Protein AF-A0A330C0M0-F1 (afdb_monomer)

Nearest PDB structures (foldseek):
  2r41-assembly1_C  TM=5.084E-01  e=6.999E+00  Enterococcus faecalis V583
  3jc8-assembly1_Pa  TM=2.289E-01  e=4.802E+00  Myxococcus xanthus DK 1622

Mean predicted aligned error: 9.55 Å

Structure (mmCIF, N/CA/C/O backbone):
data_AF-A0A330C0M0-F1
#
_entry.id   AF-A0A330C0M0-F1
#
loop_
_atom_site.group_PDB
_atom_site.id
_atom_site.type_symbol
_atom_site.label_atom_id
_atom_site.label_alt_id
_atom_site.label_comp_id
_atom_site.label_asym_id
_atom_site.label_entity_id
_atom_site.label_seq_id
_atom_site.pdbx_PDB_ins_code
_atom_site.Cartn_x
_atom_site.Cartn_y
_atom_site.Cartn_z
_atom_site.occupancy
_atom_site.B_iso_or_equiv
_atom_site.auth_seq_id
_atom_site.auth_comp_id
_atom_site.auth_asym_id
_atom_site.auth_atom_id
_atom_site.pdbx_PDB_model_num
ATOM 1 N N . MET A 1 1 ? 40.328 4.663 -69.260 1.00 44.00 1 MET A N 1
ATOM 2 C CA . MET A 1 1 ? 39.375 5.520 -68.514 1.00 44.00 1 MET A CA 1
ATOM 3 C C . MET A 1 1 ? 38.669 4.664 -67.475 1.00 44.00 1 MET A C 1
ATOM 5 O O . MET A 1 1 ? 37.913 3.780 -67.849 1.00 44.00 1 MET A O 1
ATOM 9 N N . VAL A 1 2 ? 38.979 4.857 -66.192 1.00 39.91 2 VAL A N 1
ATOM 10 C CA . VAL A 1 2 ? 38.428 4.060 -65.081 1.00 39.91 2 VAL A CA 1
ATOM 11 C C . VAL A 1 2 ? 37.106 4.684 -64.627 1.00 39.91 2 VAL A C 1
ATOM 13 O O . VAL A 1 2 ? 37.092 5.831 -64.189 1.00 39.91 2 VAL A O 1
ATOM 16 N N . LYS A 1 3 ? 35.995 3.944 -64.729 1.00 44.22 3 LYS A N 1
ATOM 17 C CA . LYS A 1 3 ? 34.709 4.335 -64.130 1.00 44.22 3 LYS A CA 1
ATOM 18 C C . LYS A 1 3 ? 34.734 3.971 -62.643 1.00 44.22 3 LYS A C 1
ATOM 20 O O . LYS A 1 3 ? 34.691 2.796 -62.296 1.00 44.22 3 LYS A O 1
ATOM 25 N N . ARG A 1 4 ? 34.826 4.974 -61.766 1.00 45.47 4 ARG A N 1
ATOM 26 C CA . ARG A 1 4 ? 34.642 4.800 -60.317 1.00 45.47 4 ARG A CA 1
ATOM 27 C C . ARG A 1 4 ? 33.144 4.760 -60.014 1.00 45.47 4 ARG A C 1
ATOM 29 O O . ARG A 1 4 ? 32.481 5.787 -60.096 1.00 45.47 4 ARG A O 1
ATOM 36 N N . SER A 1 5 ? 32.634 3.577 -59.686 1.00 47.16 5 SER A N 1
ATOM 37 C CA . SER A 1 5 ? 31.289 3.398 -59.137 1.00 47.16 5 SER A CA 1
ATOM 38 C C . SER A 1 5 ? 31.342 3.672 -57.634 1.00 47.16 5 SER A C 1
ATOM 40 O O . SER A 1 5 ? 32.129 3.044 -56.926 1.00 47.16 5 SER A O 1
ATOM 42 N N . TRP A 1 6 ? 30.574 4.651 -57.161 1.00 49.38 6 TRP A N 1
ATOM 43 C CA . TRP A 1 6 ? 30.462 4.973 -55.740 1.00 49.38 6 TRP A CA 1
ATOM 44 C C . TRP A 1 6 ? 29.360 4.097 -55.142 1.00 49.38 6 TRP 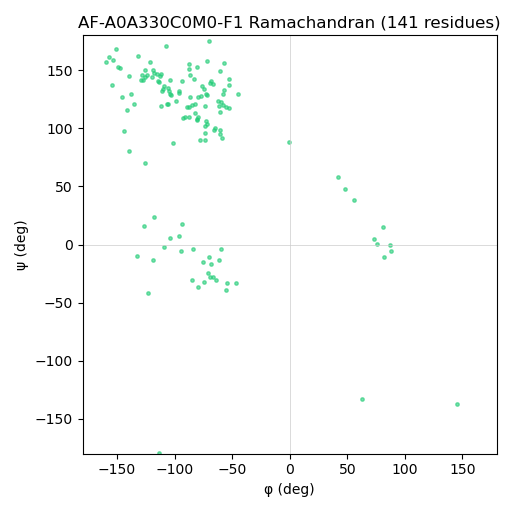A C 1
ATOM 46 O O . TRP A 1 6 ? 28.184 4.275 -55.452 1.00 49.38 6 TRP A O 1
ATOM 56 N N . LEU A 1 7 ? 29.744 3.131 -54.308 1.00 50.03 7 LEU A N 1
ATOM 57 C CA . LEU A 1 7 ? 28.809 2.387 -53.468 1.00 50.03 7 LEU A CA 1
ATOM 58 C C . LEU A 1 7 ? 28.350 3.315 -52.337 1.00 50.03 7 LEU A C 1
ATOM 60 O O . LEU A 1 7 ? 29.115 3.617 -51.423 1.00 50.03 7 LEU A O 1
ATOM 64 N N . LEU A 1 8 ? 27.108 3.790 -52.420 1.00 47.91 8 LEU A N 1
ATOM 65 C CA . LEU A 1 8 ? 26.419 4.446 -51.313 1.00 47.91 8 LEU A CA 1
ATOM 66 C C . LEU A 1 8 ? 26.066 3.373 -50.280 1.00 47.91 8 LEU A C 1
ATOM 68 O O . LEU A 1 8 ? 25.139 2.590 -50.477 1.00 47.91 8 LEU A O 1
ATOM 72 N N . ILE A 1 9 ? 26.825 3.320 -49.187 1.00 57.72 9 ILE A N 1
ATOM 73 C CA . ILE A 1 9 ? 26.452 2.544 -48.005 1.00 57.72 9 ILE A CA 1
ATOM 74 C C . ILE A 1 9 ? 25.318 3.321 -47.335 1.00 57.72 9 ILE A C 1
ATOM 76 O O . ILE A 1 9 ? 25.550 4.348 -46.700 1.00 57.72 9 ILE A O 1
ATOM 80 N N . ALA A 1 10 ? 24.083 2.859 -47.524 1.00 55.84 10 ALA A N 1
ATOM 81 C CA . ALA A 1 10 ? 22.953 3.325 -46.739 1.00 55.84 10 ALA A CA 1
ATOM 82 C C . ALA A 1 10 ? 23.187 2.893 -45.286 1.00 55.84 10 ALA A C 1
ATOM 84 O O . ALA A 1 10 ? 23.004 1.728 -44.935 1.00 55.84 10 ALA A O 1
ATOM 85 N N . ALA A 1 11 ? 23.649 3.823 -44.452 1.00 58.66 11 ALA A N 1
ATOM 86 C CA . ALA A 1 11 ? 23.624 3.650 -43.012 1.00 58.66 11 ALA A CA 1
ATOM 87 C C . ALA A 1 11 ? 22.150 3.624 -42.595 1.00 58.66 11 ALA A C 1
ATOM 89 O O . ALA A 1 11 ? 21.505 4.668 -42.512 1.00 58.66 11 ALA A O 1
ATOM 90 N N . LEU A 1 12 ? 21.599 2.423 -42.409 1.00 44.50 12 LEU A N 1
ATOM 91 C CA . LEU A 1 12 ? 20.337 2.251 -41.702 1.00 44.50 12 LEU A CA 1
ATOM 92 C C . LEU A 1 12 ? 20.521 2.919 -40.334 1.00 44.50 12 LEU A C 1
ATOM 94 O O . LEU A 1 12 ? 21.422 2.502 -39.598 1.00 44.50 12 LEU A O 1
ATOM 98 N N . PRO A 1 13 ? 19.747 3.963 -39.986 1.00 52.34 13 PRO A N 1
ATOM 99 C CA . PRO A 1 13 ? 19.738 4.420 -38.613 1.00 52.34 13 PRO A CA 1
ATOM 100 C C . PRO A 1 13 ? 19.320 3.212 -37.780 1.00 52.34 13 PRO A C 1
ATOM 102 O O . PRO A 1 13 ? 18.260 2.632 -38.016 1.00 52.34 13 PRO A O 1
ATOM 105 N N . LEU A 1 14 ? 20.184 2.795 -36.852 1.00 42.22 14 LEU A N 1
ATOM 106 C CA . LEU A 1 14 ? 19.779 1.942 -35.746 1.00 42.22 14 LEU A CA 1
ATOM 107 C C . LEU A 1 14 ? 18.695 2.733 -35.019 1.00 42.22 14 LEU A C 1
ATOM 109 O O . LEU A 1 14 ? 18.989 3.595 -34.194 1.00 42.22 14 LEU A O 1
ATOM 113 N N . SER A 1 15 ? 17.441 2.509 -35.401 1.00 40.06 15 SER A N 1
ATOM 114 C CA . SER A 1 15 ? 16.294 2.917 -34.619 1.00 40.06 15 SER A CA 1
ATOM 115 C C . SER A 1 15 ? 16.446 2.175 -33.305 1.00 40.06 15 SER A C 1
ATOM 117 O O . SER A 1 15 ? 16.166 0.979 -33.225 1.00 40.06 15 SER A O 1
ATOM 119 N N . ILE A 1 16 ? 16.982 2.867 -32.302 1.00 44.69 16 ILE A N 1
ATOM 120 C CA . ILE A 1 16 ? 16.850 2.466 -30.913 1.00 44.69 16 ILE A CA 1
ATOM 121 C C . ILE A 1 16 ? 15.343 2.497 -30.696 1.00 44.69 16 ILE A C 1
ATOM 123 O O . ILE A 1 16 ? 14.757 3.562 -30.524 1.00 44.69 16 ILE A O 1
ATOM 127 N N . SER A 1 17 ? 14.700 1.343 -30.851 1.00 42.66 17 SER A N 1
ATOM 128 C CA . SER A 1 17 ? 13.338 1.144 -30.391 1.00 42.66 17 SER A CA 1
ATOM 129 C C . SER A 1 17 ? 13.353 1.568 -28.929 1.00 42.66 17 SER A C 1
ATOM 131 O O . SER A 1 17 ? 14.138 0.989 -28.166 1.00 42.66 17 SER A O 1
ATOM 133 N N . PRO A 1 18 ? 12.600 2.605 -28.536 1.00 42.75 18 PRO A N 1
ATOM 134 C CA . PRO A 1 18 ? 12.507 2.927 -27.131 1.00 42.75 18 PRO A CA 1
ATOM 135 C C . PRO A 1 18 ? 11.900 1.683 -26.484 1.00 42.75 18 PRO A C 1
ATOM 137 O O . PRO A 1 18 ? 10.811 1.251 -26.853 1.00 42.75 18 PRO A O 1
ATOM 140 N N . SER A 1 19 ? 12.670 1.010 -25.634 1.00 48.03 19 SER A N 1
ATOM 141 C CA . SER A 1 19 ? 12.123 -0.052 -24.803 1.00 48.03 19 SER A CA 1
ATOM 142 C C . SER A 1 19 ? 11.308 0.664 -23.737 1.00 48.03 19 SER A C 1
ATOM 144 O O . SER A 1 19 ? 11.871 1.099 -22.732 1.00 48.03 19 SER A O 1
ATOM 146 N N . TRP A 1 20 ? 10.032 0.898 -24.027 1.00 55.78 20 TRP A N 1
ATOM 147 C CA . TRP A 1 20 ? 9.077 1.396 -23.052 1.00 55.78 20 TRP A CA 1
ATOM 148 C C . TRP A 1 20 ? 8.764 0.227 -22.123 1.00 55.78 20 TRP A C 1
ATOM 150 O O . TRP A 1 20 ? 7.991 -0.651 -22.461 1.00 55.78 20 TRP A O 1
ATOM 160 N N . GLY A 1 21 ? 9.473 0.193 -21.004 1.00 64.75 21 GLY A N 1
ATOM 161 C CA . GLY A 1 21 ? 9.170 -0.592 -19.817 1.00 64.75 21 GLY A CA 1
ATOM 162 C C . GLY A 1 21 ? 9.539 0.329 -18.666 1.00 64.75 21 GLY A C 1
ATOM 163 O O . GLY A 1 21 ? 10.681 0.805 -18.607 1.00 64.75 21 GLY A O 1
ATOM 164 N N . ALA A 1 22 ? 8.547 0.722 -17.879 1.00 77.50 22 ALA A N 1
ATOM 165 C CA . ALA A 1 22 ? 8.722 1.650 -16.777 1.00 77.50 22 ALA A CA 1
ATOM 166 C C . ALA A 1 22 ? 8.631 0.851 -15.479 1.00 77.50 22 ALA A C 1
ATOM 168 O O . ALA A 1 22 ? 7.610 0.224 -15.214 1.00 77.50 22 ALA A O 1
ATOM 169 N N . ASP A 1 23 ? 9.692 0.891 -14.679 1.00 86.31 23 ASP A N 1
ATOM 170 C CA . ASP A 1 23 ? 9.710 0.249 -13.370 1.00 86.31 23 ASP A CA 1
ATOM 171 C C . ASP A 1 23 ? 9.141 1.216 -12.334 1.00 86.31 23 ASP A C 1
ATOM 173 O O . ASP A 1 23 ? 9.636 2.334 -12.169 1.00 86.31 23 ASP A O 1
ATOM 177 N N . PHE A 1 24 ? 8.155 0.773 -11.566 1.00 89.44 24 PHE A N 1
ATOM 178 C CA . PHE A 1 24 ? 7.596 1.540 -10.461 1.00 89.44 24 PHE A CA 1
ATOM 179 C C . PHE A 1 24 ? 8.060 0.961 -9.135 1.00 89.44 24 PHE A C 1
ATOM 181 O O . PHE A 1 24 ? 8.016 -0.249 -8.935 1.00 89.44 24 PHE A O 1
ATOM 188 N N . TYR A 1 25 ? 8.483 1.796 -8.190 1.00 90.81 25 TYR A N 1
ATOM 189 C CA . TYR A 1 25 ? 8.917 1.294 -6.886 1.00 90.81 25 TYR A CA 1
ATOM 190 C C . TYR A 1 25 ? 8.845 2.339 -5.778 1.00 90.81 25 TYR A C 1
ATOM 192 O O . TYR A 1 25 ? 8.795 3.550 -6.002 1.00 90.81 25 TYR A O 1
ATOM 200 N N . TYR A 1 26 ? 8.852 1.847 -4.540 1.00 93.19 26 TYR A N 1
ATOM 201 C CA . TYR A 1 26 ? 8.965 2.680 -3.348 1.00 93.19 26 TYR A CA 1
ATOM 202 C C . TYR A 1 26 ? 10.429 2.786 -2.924 1.00 93.19 26 TYR A C 1
ATOM 204 O O . TYR A 1 26 ? 11.170 1.805 -2.956 1.00 93.19 26 TYR A O 1
ATOM 212 N N . ARG A 1 27 ? 10.843 3.970 -2.478 1.00 92.38 27 ARG A N 1
ATOM 213 C CA . ARG A 1 27 ? 12.212 4.239 -2.024 1.00 92.38 27 ARG A CA 1
ATOM 214 C C . ARG A 1 27 ? 12.206 5.134 -0.792 1.00 92.38 27 ARG A C 1
ATOM 216 O O . ARG A 1 27 ? 11.381 6.038 -0.672 1.00 92.38 27 ARG A O 1
ATOM 223 N N . GLN A 1 28 ? 13.148 4.904 0.117 1.00 92.75 28 GLN A N 1
ATOM 224 C CA . GLN A 1 28 ? 13.359 5.782 1.266 1.00 92.75 28 GLN A CA 1
ATOM 225 C C . GLN A 1 28 ? 13.939 7.142 0.839 1.00 92.75 28 GLN A C 1
ATOM 227 O O . GLN A 1 28 ? 14.858 7.206 0.025 1.00 92.75 28 GLN A O 1
ATOM 232 N N . GLN A 1 29 ? 13.443 8.221 1.444 1.00 90.44 29 GLN A N 1
ATOM 233 C CA . GLN A 1 29 ? 13.969 9.584 1.323 1.00 90.44 29 GLN A CA 1
ATOM 234 C C . GLN A 1 29 ? 14.113 10.205 2.726 1.00 90.44 29 GLN A C 1
ATOM 236 O O . GLN A 1 29 ? 13.504 9.722 3.678 1.00 90.44 29 GLN A O 1
ATOM 241 N N . GLU A 1 30 ? 14.903 11.277 2.879 1.00 85.00 30 GLU A N 1
ATOM 242 C CA . GLU A 1 30 ? 15.226 11.895 4.185 1.00 85.00 30 GLU A CA 1
ATOM 243 C C . GLU A 1 30 ? 14.017 12.124 5.110 1.00 85.00 30 GLU A C 1
ATOM 245 O O . GLU A 1 30 ? 14.153 12.028 6.328 1.00 85.00 30 GLU A O 1
ATOM 250 N N . LYS A 1 31 ? 12.836 12.414 4.549 1.00 81.50 31 LYS A N 1
ATOM 251 C CA . LYS A 1 31 ? 11.608 12.711 5.302 1.00 81.50 31 LYS A CA 1
ATOM 252 C C . LYS A 1 31 ? 10.466 11.721 5.065 1.00 81.50 31 LYS A C 1
ATOM 254 O O . LYS A 1 31 ? 9.319 12.089 5.281 1.00 81.50 31 LYS A O 1
ATOM 259 N N . GLY A 1 32 ? 10.751 10.490 4.638 1.00 90.44 32 GLY A N 1
ATOM 260 C CA . GLY A 1 32 ? 9.728 9.450 4.509 1.00 90.44 32 GLY A CA 1
ATOM 261 C C . GLY A 1 32 ? 9.967 8.512 3.336 1.00 90.44 32 GLY A C 1
ATOM 262 O O . GLY A 1 32 ? 11.087 8.060 3.095 1.00 90.44 32 GLY A O 1
ATOM 263 N N . THR A 1 33 ? 8.894 8.196 2.621 1.00 94.94 33 THR A N 1
ATOM 264 C CA . THR A 1 33 ? 8.925 7.312 1.452 1.00 94.94 33 THR A CA 1
ATOM 265 C C . THR A 1 33 ? 8.538 8.094 0.204 1.00 94.94 33 THR A C 1
ATOM 267 O O . THR A 1 33 ? 7.699 8.987 0.267 1.00 94.94 33 THR A O 1
ATOM 270 N N . VAL A 1 34 ? 9.117 7.749 -0.939 1.00 95.69 34 VAL A N 1
ATOM 271 C CA . VAL A 1 34 ? 8.673 8.222 -2.255 1.00 95.69 34 VAL A CA 1
ATOM 272 C C . VAL A 1 34 ? 8.249 7.047 -3.120 1.00 95.69 34 VAL A C 1
ATOM 274 O O . VAL A 1 34 ? 8.782 5.948 -2.970 1.00 95.69 34 VAL A O 1
ATOM 277 N N . TYR A 1 35 ? 7.302 7.292 -4.018 1.00 94.06 35 TYR A N 1
ATOM 278 C CA . TYR A 1 35 ? 6.956 6.395 -5.116 1.00 94.06 35 TYR A CA 1
ATOM 279 C C . TYR A 1 35 ? 7.538 6.956 -6.408 1.00 94.06 35 TYR A C 1
ATOM 281 O O . TYR A 1 35 ? 7.388 8.148 -6.690 1.00 94.06 35 TYR A O 1
ATOM 289 N N . VAL A 1 36 ? 8.249 6.116 -7.143 1.00 92.81 36 VAL A N 1
ATOM 290 C CA . VAL A 1 36 ? 9.149 6.507 -8.227 1.00 92.81 36 VAL A CA 1
ATOM 291 C C .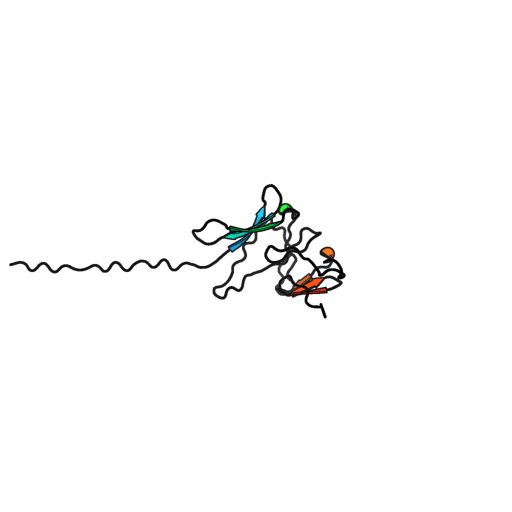 VAL A 1 36 ? 8.803 5.710 -9.470 1.00 92.81 36 VAL A C 1
ATOM 293 O O . VAL A 1 36 ? 8.434 4.543 -9.352 1.00 92.81 36 VAL A O 1
ATOM 296 N N . VAL A 1 37 ? 8.963 6.337 -10.631 1.00 90.50 37 VAL A N 1
ATOM 297 C CA . VAL A 1 37 ? 9.045 5.650 -11.918 1.00 90.50 37 VAL A CA 1
ATOM 298 C C . VAL A 1 37 ? 10.462 5.773 -12.472 1.00 90.50 37 VAL A C 1
ATOM 300 O O . VAL A 1 37 ? 11.051 6.856 -12.479 1.00 90.50 37 VAL A O 1
ATOM 303 N N . GLU A 1 38 ? 11.021 4.654 -12.912 1.00 88.62 38 GLU A N 1
ATOM 304 C CA . GLU A 1 38 ? 12.302 4.562 -13.604 1.00 88.62 38 GLU A CA 1
ATOM 305 C C . GLU A 1 38 ? 12.043 4.156 -15.053 1.00 88.62 38 GLU A C 1
ATOM 307 O O . GLU A 1 38 ? 11.505 3.086 -15.333 1.00 88.62 38 GLU A O 1
ATOM 312 N N . GLN A 1 39 ? 12.439 5.024 -15.982 1.00 85.06 39 GLN A N 1
ATOM 313 C CA . GLN A 1 39 ? 12.397 4.753 -17.414 1.00 85.06 39 GLN A CA 1
ATOM 314 C C . GLN A 1 39 ? 13.821 4.580 -17.932 1.00 85.06 39 GLN A C 1
ATOM 316 O O . GLN A 1 39 ? 14.736 5.331 -17.581 1.00 85.06 39 GLN A O 1
ATOM 321 N N . LYS A 1 40 ? 14.032 3.576 -18.783 1.00 82.38 40 LYS A N 1
ATOM 322 C CA . LYS A 1 40 ? 15.375 3.222 -19.244 1.00 82.38 40 LYS A CA 1
ATOM 323 C C . LYS A 1 40 ? 16.041 4.376 -19.997 1.00 82.38 40 LYS A C 1
ATOM 325 O O . LYS A 1 40 ? 15.617 4.758 -21.083 1.00 82.38 40 LYS A O 1
ATOM 330 N N . GLY A 1 41 ? 17.172 4.839 -19.468 1.00 81.75 41 GLY A N 1
ATOM 331 C CA . GLY A 1 41 ? 17.954 5.926 -20.065 1.00 81.75 41 GLY A CA 1
ATOM 332 C C . GLY A 1 41 ? 17.509 7.323 -19.630 1.00 81.75 41 GLY A C 1
ATOM 333 O O . GLY A 1 41 ? 18.143 8.300 -20.029 1.00 81.75 41 GLY A O 1
ATOM 334 N N . GLU A 1 42 ? 16.489 7.416 -18.780 1.00 85.56 42 GLU A N 1
ATOM 335 C CA . GLU A 1 42 ? 16.048 8.655 -18.152 1.00 85.56 42 GLU A CA 1
ATOM 336 C C . GLU A 1 42 ? 16.416 8.675 -16.664 1.00 85.56 42 GLU A C 1
ATOM 338 O O . GLU A 1 42 ? 16.909 7.697 -16.100 1.00 85.56 42 GLU A O 1
ATOM 343 N N . LYS A 1 43 ? 16.243 9.834 -16.026 1.00 88.69 43 LYS A N 1
ATOM 344 C CA . LYS A 1 43 ? 16.365 9.931 -14.570 1.00 88.69 43 LYS A CA 1
ATOM 345 C C . LYS A 1 43 ? 15.048 9.510 -13.938 1.00 88.69 43 LYS A C 1
ATOM 347 O O . LYS A 1 43 ? 14.000 9.908 -14.428 1.00 88.69 43 LYS A O 1
ATOM 352 N N . ASP A 1 44 ? 15.140 8.820 -12.807 1.00 91.31 44 ASP A N 1
ATOM 353 C CA . ASP A 1 44 ? 14.005 8.547 -11.931 1.00 91.31 44 ASP A CA 1
ATOM 354 C C . ASP A 1 44 ? 13.134 9.790 -11.706 1.00 91.31 44 ASP A C 1
ATOM 356 O O . ASP A 1 44 ? 13.628 10.840 -11.272 1.00 91.31 44 ASP A O 1
ATOM 360 N N . GLU A 1 45 ? 11.830 9.638 -11.905 1.00 93.31 45 GLU A N 1
ATOM 361 C CA . GLU A 1 45 ? 10.833 10.656 -11.591 1.00 93.31 45 GLU A CA 1
ATOM 362 C C . GLU A 1 45 ? 10.078 10.273 -10.313 1.00 93.31 45 GLU A C 1
ATOM 364 O O . GLU A 1 45 ? 9.625 9.141 -10.139 1.00 93.31 45 GLU A O 1
ATOM 369 N N . ILE A 1 46 ? 9.939 11.226 -9.386 1.00 94.12 46 ILE A N 1
ATOM 370 C CA . ILE A 1 46 ? 9.131 11.043 -8.176 1.00 94.12 46 ILE A CA 1
ATOM 371 C C . ILE A 1 46 ? 7.671 11.319 -8.531 1.00 94.12 46 ILE A C 1
ATOM 373 O O . ILE A 1 46 ? 7.294 12.460 -8.782 1.00 94.12 46 ILE A O 1
ATOM 377 N N . LEU A 1 47 ? 6.842 10.279 -8.481 1.00 93.19 47 LEU A N 1
ATOM 378 C CA . LEU A 1 47 ? 5.406 10.377 -8.737 1.00 93.19 47 LEU A CA 1
ATOM 379 C C . LEU A 1 47 ? 4.613 10.792 -7.499 1.00 93.19 47 LEU A C 1
ATOM 381 O O . LEU A 1 47 ? 3.537 11.380 -7.608 1.00 93.19 47 LEU A O 1
ATOM 385 N N . SER A 1 48 ? 5.080 10.433 -6.301 1.00 94.81 48 SER A N 1
ATOM 386 C CA . SER A 1 48 ? 4.400 10.781 -5.049 1.00 94.81 48 SER A CA 1
ATOM 387 C C . SER A 1 48 ? 5.359 10.837 -3.868 1.00 94.81 48 SER A C 1
ATOM 389 O O . SER A 1 48 ? 6.187 9.945 -3.679 1.00 94.81 48 SER A O 1
ATOM 391 N N . GLU A 1 49 ? 5.184 11.857 -3.031 1.00 96.00 49 GLU A N 1
ATOM 392 C CA . GLU A 1 49 ? 5.834 11.968 -1.726 1.00 96.00 49 GLU A CA 1
ATOM 393 C C . GLU A 1 49 ? 4.898 11.460 -0.625 1.00 96.00 49 GLU A C 1
ATOM 395 O O . GLU A 1 49 ? 3.733 11.851 -0.533 1.00 96.00 49 GLU A O 1
ATOM 400 N N . LEU A 1 50 ? 5.416 10.582 0.231 1.00 96.00 50 LEU A N 1
ATOM 401 C CA . LEU A 1 50 ? 4.690 9.919 1.310 1.00 96.00 50 LEU A CA 1
ATOM 402 C C . LEU A 1 50 ? 5.426 10.151 2.641 1.00 96.00 50 LEU A C 1
ATOM 404 O O . LEU A 1 50 ? 6.024 9.220 3.193 1.00 96.00 50 LEU A O 1
ATOM 408 N N . PRO A 1 51 ? 5.411 11.391 3.167 1.00 94.69 51 PRO A N 1
ATOM 409 C CA . PRO A 1 51 ? 6.241 11.777 4.309 1.00 94.69 51 PRO A CA 1
ATOM 410 C C . PRO A 1 51 ? 5.887 11.029 5.604 1.00 94.69 51 PRO A C 1
ATOM 412 O O . PRO A 1 51 ? 6.753 10.742 6.424 1.00 94.69 51 PRO A O 1
ATOM 415 N N . ASP A 1 52 ? 4.620 10.644 5.770 1.00 94.19 52 ASP A N 1
ATOM 416 C CA . ASP A 1 52 ? 4.146 9.930 6.963 1.00 94.19 52 ASP A CA 1
ATOM 417 C C . ASP A 1 52 ? 4.366 8.408 6.897 1.00 94.19 52 ASP A C 1
ATOM 419 O O . ASP A 1 52 ? 4.064 7.683 7.853 1.00 94.19 52 ASP A O 1
ATOM 423 N N . ILE A 1 53 ? 4.874 7.907 5.767 1.00 95.38 53 ILE A N 1
ATOM 424 C CA . ILE A 1 53 ? 5.101 6.483 5.529 1.00 95.38 53 ILE A CA 1
ATOM 425 C C . ILE A 1 53 ? 6.568 6.161 5.776 1.00 95.38 53 ILE A C 1
ATOM 427 O O . ILE A 1 53 ? 7.469 6.718 5.148 1.00 95.38 53 ILE A O 1
ATOM 431 N N . ASN A 1 54 ? 6.804 5.214 6.681 1.00 91.69 54 ASN A N 1
ATOM 432 C CA . ASN A 1 54 ? 8.141 4.723 6.973 1.00 91.69 54 ASN A CA 1
ATOM 433 C C . ASN A 1 54 ? 8.477 3.521 6.081 1.00 91.69 54 ASN A C 1
ATOM 435 O O . ASN A 1 54 ? 7.950 2.429 6.300 1.00 91.69 54 ASN A O 1
ATOM 439 N N . PHE A 1 55 ? 9.392 3.716 5.128 1.00 92.38 55 PHE A N 1
ATOM 440 C CA . PHE A 1 55 ? 9.817 2.688 4.178 1.00 92.38 55 PHE A CA 1
ATOM 441 C C . PHE A 1 55 ? 10.319 1.409 4.864 1.00 92.38 55 PHE A C 1
ATOM 443 O O . PHE A 1 55 ? 9.972 0.314 4.436 1.00 92.38 55 PHE A O 1
ATOM 450 N N . SER A 1 56 ? 11.054 1.519 5.979 1.00 90.88 56 SER A N 1
ATOM 451 C CA . SER A 1 56 ? 11.597 0.344 6.687 1.00 90.88 56 SER A CA 1
ATOM 452 C C . SER A 1 56 ? 10.538 -0.511 7.382 1.00 90.88 56 SER A C 1
ATOM 454 O O . SER A 1 56 ? 10.826 -1.608 7.853 1.00 90.88 56 SER A O 1
ATOM 456 N N . ARG A 1 57 ? 9.305 -0.007 7.471 1.00 92.69 57 ARG A N 1
ATOM 457 C CA . ARG A 1 57 ? 8.151 -0.721 8.023 1.00 92.69 57 ARG A CA 1
ATOM 458 C C . ARG A 1 57 ? 7.135 -1.109 6.960 1.00 92.69 57 ARG A C 1
ATOM 460 O O . ARG A 1 57 ? 6.117 -1.699 7.306 1.00 92.69 57 ARG A O 1
ATOM 467 N N . LEU A 1 58 ? 7.376 -0.739 5.706 1.00 93.56 58 LEU A N 1
ATOM 468 C CA . LEU A 1 58 ? 6.457 -1.002 4.619 1.00 93.56 58 LEU A CA 1
ATOM 469 C C . LEU A 1 58 ? 6.529 -2.490 4.276 1.00 93.56 58 LEU A C 1
ATOM 471 O O . LEU A 1 58 ? 7.584 -3.012 3.913 1.00 93.56 58 LEU A O 1
ATOM 475 N N . TRP A 1 59 ? 5.406 -3.177 4.414 1.00 93.19 59 TRP A N 1
ATOM 476 C CA . TRP A 1 59 ? 5.268 -4.585 4.089 1.00 93.19 59 TRP A CA 1
ATOM 477 C C . TRP A 1 59 ? 4.241 -4.788 2.983 1.00 93.19 59 TRP A C 1
ATOM 479 O O . TRP A 1 59 ? 3.241 -4.073 2.885 1.00 93.19 59 TRP A O 1
ATOM 489 N N . ARG A 1 60 ? 4.479 -5.803 2.159 1.00 92.81 60 ARG A N 1
ATOM 490 C CA . ARG A 1 60 ? 3.518 -6.327 1.199 1.00 92.81 60 ARG A CA 1
ATOM 491 C C . ARG A 1 60 ? 2.434 -7.099 1.936 1.00 92.81 60 ARG A C 1
ATOM 493 O O . ARG A 1 60 ? 2.733 -7.966 2.758 1.00 92.81 60 ARG A O 1
ATOM 500 N N . ILE A 1 61 ? 1.179 -6.783 1.638 1.00 94.38 61 ILE A N 1
ATOM 501 C CA . ILE A 1 61 ? 0.032 -7.586 2.063 1.00 94.38 61 ILE A CA 1
ATOM 502 C C . ILE A 1 61 ? 0.007 -8.838 1.189 1.00 94.38 61 ILE A C 1
ATOM 504 O O . ILE A 1 61 ? 0.159 -8.742 -0.029 1.00 94.38 61 ILE A O 1
ATOM 508 N N . ALA A 1 62 ? -0.172 -10.006 1.806 1.00 91.94 62 ALA A N 1
ATOM 509 C CA . ALA A 1 62 ? -0.243 -11.264 1.074 1.00 91.94 62 ALA A CA 1
ATOM 510 C C . ALA A 1 62 ? -1.359 -11.219 0.016 1.00 91.94 62 ALA A C 1
ATOM 512 O O . ALA A 1 62 ? -2.486 -10.810 0.314 1.00 91.94 62 ALA A O 1
ATOM 513 N N . ASN A 1 63 ? -1.049 -11.659 -1.204 1.00 92.06 63 ASN A N 1
ATOM 514 C CA . ASN A 1 63 ? -2.039 -11.809 -2.262 1.00 92.06 63 ASN A CA 1
ATOM 515 C C . ASN A 1 63 ? -2.572 -13.244 -2.244 1.00 92.06 63 ASN A C 1
ATOM 517 O O . ASN A 1 63 ? -1.892 -14.208 -2.610 1.00 92.06 63 ASN A O 1
ATOM 521 N N . LEU A 1 64 ? -3.822 -13.376 -1.811 1.00 92.31 64 LEU A N 1
ATOM 522 C CA . LEU A 1 64 ? -4.475 -14.662 -1.607 1.00 92.31 64 LEU A CA 1
ATOM 523 C C . LEU A 1 64 ? -4.903 -15.330 -2.924 1.00 92.31 64 LEU A C 1
ATOM 525 O O . LEU A 1 64 ? -5.162 -16.532 -2.929 1.00 92.31 64 LEU A O 1
ATOM 529 N N . ALA A 1 65 ? -4.937 -14.598 -4.043 1.00 89.06 65 ALA A N 1
ATOM 530 C CA . ALA A 1 65 ? -5.301 -15.151 -5.349 1.00 89.06 65 AL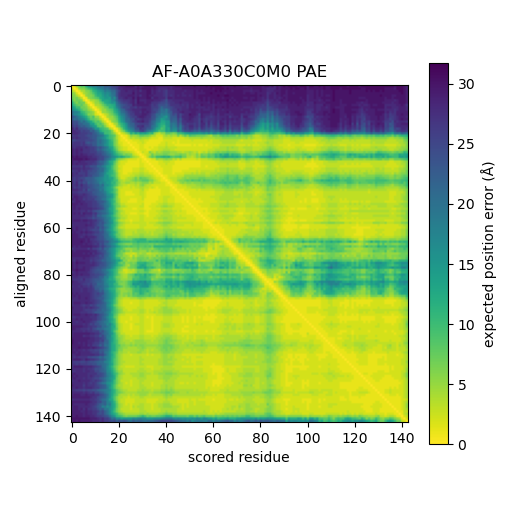A A CA 1
ATOM 531 C C . ALA A 1 65 ? -4.193 -16.030 -5.961 1.00 89.06 65 ALA A C 1
ATOM 533 O O . ALA A 1 65 ? -4.490 -17.008 -6.642 1.00 89.06 65 ALA A O 1
ATOM 534 N N . ASN A 1 66 ? -2.920 -15.713 -5.704 1.00 84.38 66 ASN A N 1
ATOM 535 C CA . ASN A 1 66 ? -1.763 -16.386 -6.308 1.00 84.38 66 ASN A CA 1
ATOM 536 C C . ASN A 1 66 ? -0.744 -16.921 -5.278 1.00 84.38 66 ASN A C 1
ATOM 538 O O . ASN A 1 66 ? 0.366 -17.285 -5.658 1.00 84.38 66 ASN A O 1
ATOM 542 N N . LYS A 1 67 ? -1.129 -17.028 -3.994 1.00 79.75 67 LYS A N 1
ATOM 543 C CA . LYS A 1 67 ? -0.285 -17.511 -2.875 1.00 79.75 67 LYS A CA 1
ATOM 544 C C . LYS A 1 67 ? 1.026 -16.739 -2.715 1.00 79.75 67 LYS A C 1
ATOM 546 O O . LYS A 1 67 ? 2.071 -17.319 -2.430 1.00 79.75 67 LYS A O 1
ATOM 551 N N . GLN A 1 68 ? 0.976 -15.432 -2.914 1.00 81.31 68 GLN A N 1
ATOM 552 C CA . GLN A 1 68 ? 2.139 -14.592 -2.703 1.00 81.31 68 GLN A CA 1
ATOM 553 C C . GLN A 1 68 ? 2.183 -14.109 -1.259 1.00 81.31 68 GLN A C 1
ATOM 555 O O . GLN A 1 68 ? 1.273 -13.411 -0.805 1.00 81.31 68 GLN A O 1
ATOM 560 N N . ASP A 1 69 ? 3.240 -14.490 -0.548 1.00 82.94 69 ASP A N 1
ATOM 561 C CA . ASP A 1 69 ? 3.378 -14.221 0.879 1.00 82.94 69 ASP A CA 1
ATOM 562 C C . ASP A 1 69 ? 3.656 -12.743 1.191 1.00 82.94 69 ASP A C 1
ATOM 564 O O . ASP A 1 69 ? 4.167 -11.971 0.374 1.00 82.94 69 ASP A O 1
ATOM 568 N N . SER A 1 70 ? 3.332 -12.356 2.425 1.00 85.19 70 SER A N 1
ATOM 569 C CA . SER A 1 70 ? 3.703 -11.056 2.982 1.00 85.19 70 SER A CA 1
ATOM 570 C C . SER A 1 70 ? 5.214 -10.955 3.196 1.00 85.19 70 SER A C 1
ATOM 572 O O . SER A 1 70 ? 5.828 -11.901 3.691 1.00 85.19 70 SER A O 1
ATOM 574 N N . ARG A 1 71 ? 5.804 -9.789 2.917 1.00 86.44 71 ARG A N 1
ATOM 575 C CA . ARG A 1 71 ? 7.237 -9.517 3.142 1.00 86.44 71 ARG A CA 1
ATOM 576 C C . ARG A 1 71 ? 7.517 -8.036 3.371 1.00 86.44 71 ARG A C 1
ATOM 578 O O . ARG A 1 71 ? 6.725 -7.205 2.938 1.00 86.44 71 ARG A O 1
ATOM 585 N N . LEU A 1 72 ? 8.639 -7.694 4.004 1.00 86.00 72 LEU A N 1
ATOM 586 C CA . LEU A 1 72 ? 9.103 -6.305 4.104 1.00 86.00 72 LEU A CA 1
ATOM 587 C C . LEU A 1 72 ? 9.722 -5.849 2.779 1.00 86.00 72 LEU A C 1
ATOM 589 O O . LEU A 1 72 ? 10.517 -6.571 2.180 1.00 86.00 72 LEU A O 1
ATOM 593 N N . LEU A 1 73 ? 9.394 -4.631 2.349 1.00 84.56 73 LEU A N 1
ATOM 594 C CA . LEU A 1 73 ? 9.959 -4.043 1.130 1.00 84.56 73 LEU A CA 1
ATOM 595 C C . LEU A 1 73 ? 11.434 -3.658 1.286 1.00 84.56 73 LEU A C 1
ATOM 597 O O . LEU A 1 73 ? 12.157 -3.598 0.300 1.00 84.56 73 LEU A O 1
ATOM 601 N N . SER A 1 74 ? 11.898 -3.404 2.513 1.00 78.44 74 SER A N 1
ATOM 602 C CA . SER A 1 74 ? 13.312 -3.116 2.779 1.00 78.44 74 SER A CA 1
ATOM 603 C C . SER A 1 74 ? 14.228 -4.310 2.529 1.00 78.44 74 SER A C 1
ATOM 605 O O . SER A 1 74 ? 15.398 -4.115 2.214 1.00 78.44 74 SER A O 1
ATOM 607 N N . ASP A 1 75 ? 13.707 -5.528 2.683 1.00 77.94 75 ASP A N 1
ATOM 608 C CA . ASP A 1 75 ? 14.491 -6.754 2.521 1.00 77.94 75 ASP A CA 1
ATOM 609 C C . ASP A 1 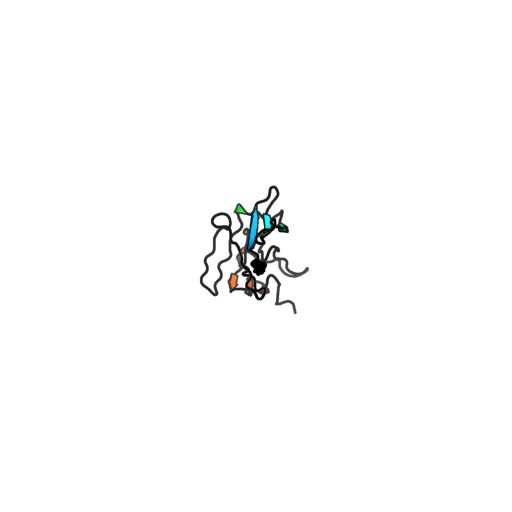75 ? 14.660 -7.084 1.033 1.00 77.94 75 ASP A C 1
ATOM 611 O O . ASP A 1 75 ? 15.723 -7.530 0.604 1.00 77.94 75 ASP A O 1
ATOM 615 N N . PHE A 1 76 ? 13.614 -6.819 0.244 1.00 68.19 76 PHE A N 1
ATOM 616 C CA . PHE A 1 76 ? 13.575 -7.003 -1.203 1.00 68.19 76 PHE A CA 1
ATOM 617 C C . PHE A 1 76 ? 12.746 -5.872 -1.827 1.00 68.19 76 PHE A C 1
ATOM 619 O O . PHE A 1 76 ? 11.517 -5.964 -1.816 1.00 68.19 76 PHE A O 1
ATOM 626 N N . PRO A 1 77 ? 13.385 -4.806 -2.345 1.00 71.19 77 PRO A N 1
ATOM 627 C CA . PRO A 1 77 ? 12.675 -3.723 -3.011 1.00 71.19 77 PRO A CA 1
ATOM 628 C C . PRO A 1 77 ? 11.901 -4.262 -4.214 1.00 71.19 77 PRO A C 1
ATOM 630 O O . PRO A 1 77 ? 12.488 -4.872 -5.109 1.00 71.19 77 PRO A O 1
ATOM 633 N N . ASP A 1 78 ? 10.588 -4.043 -4.226 1.00 73.75 78 ASP A N 1
ATOM 634 C CA . ASP A 1 78 ? 9.742 -4.423 -5.352 1.00 73.75 78 ASP A CA 1
ATOM 635 C C . ASP A 1 78 ? 9.883 -3.368 -6.454 1.00 73.75 78 ASP A C 1
ATOM 637 O O . ASP A 1 78 ? 9.694 -2.178 -6.198 1.00 73.75 78 ASP A O 1
ATOM 641 N N . LYS A 1 79 ? 10.196 -3.826 -7.667 1.00 81.88 79 LYS A N 1
ATOM 642 C CA . LYS A 1 79 ? 9.962 -3.090 -8.905 1.00 81.88 79 LYS A CA 1
ATOM 643 C C . LYS A 1 79 ? 8.743 -3.697 -9.570 1.00 81.88 79 LYS A C 1
ATOM 645 O O . LYS A 1 79 ? 8.670 -4.919 -9.700 1.00 81.88 79 LYS A O 1
ATOM 650 N N . PHE A 1 80 ? 7.795 -2.852 -9.927 1.00 78.88 80 PHE A N 1
ATOM 651 C CA . PHE A 1 80 ? 6.592 -3.255 -10.620 1.00 78.88 80 PHE A CA 1
ATOM 652 C C . PHE A 1 80 ? 6.693 -2.825 -12.070 1.00 78.88 80 PHE A C 1
ATOM 654 O O . PHE A 1 80 ? 6.861 -1.637 -12.337 1.00 78.88 80 PHE A O 1
ATOM 661 N N . ASP A 1 81 ? 6.619 -3.797 -12.967 1.00 75.25 81 ASP A N 1
ATOM 662 C CA . ASP A 1 81 ? 6.673 -3.558 -14.402 1.00 75.25 81 ASP A CA 1
ATOM 663 C C . ASP A 1 81 ? 5.261 -3.280 -14.930 1.00 75.25 81 ASP A C 1
ATOM 665 O O . ASP A 1 81 ? 4.272 -3.773 -14.369 1.00 75.25 81 ASP A O 1
ATOM 669 N N . CYS A 1 82 ? 5.178 -2.499 -16.000 1.00 72.25 82 CYS A N 1
ATOM 670 C CA . CYS A 1 82 ? 3.961 -2.381 -16.792 1.00 72.25 82 CYS A CA 1
ATOM 671 C C . CYS A 1 82 ? 4.198 -3.054 -18.128 1.00 72.25 82 CYS A C 1
ATOM 673 O O . CYS A 1 82 ? 5.227 -2.827 -18.766 1.00 72.25 82 CYS A O 1
ATOM 675 N N . ASP A 1 83 ? 3.240 -3.864 -18.557 1.00 69.62 83 ASP A N 1
ATOM 676 C CA . ASP A 1 83 ? 3.317 -4.459 -19.879 1.00 69.62 83 ASP A CA 1
ATOM 677 C C . ASP A 1 83 ? 3.115 -3.417 -20.997 1.00 69.62 83 ASP A C 1
ATOM 679 O O . ASP A 1 83 ? 2.825 -2.238 -20.764 1.00 69.62 83 ASP A O 1
ATOM 683 N N . ASP A 1 84 ? 3.270 -3.871 -22.243 1.00 64.69 84 ASP A N 1
ATOM 684 C CA . ASP A 1 84 ? 3.124 -3.040 -23.443 1.00 64.69 84 ASP A CA 1
ATOM 685 C C . ASP A 1 84 ? 1.703 -2.442 -23.603 1.00 64.69 84 ASP A C 1
ATOM 687 O O . ASP A 1 84 ? 1.502 -1.540 -24.423 1.00 64.69 84 ASP A O 1
ATOM 691 N N . GLU A 1 85 ? 0.712 -2.924 -22.841 1.00 67.44 85 GLU A N 1
ATOM 692 C CA . GLU A 1 85 ? -0.675 -2.436 -22.824 1.00 67.44 85 GLU A CA 1
ATOM 693 C C . GLU A 1 85 ? -0.914 -1.391 -21.717 1.00 67.44 85 GLU A C 1
ATOM 695 O O . GLU A 1 85 ? -1.971 -0.752 -21.677 1.00 67.44 85 GLU A O 1
ATOM 700 N N . GLY A 1 86 ? 0.091 -1.147 -20.868 1.00 64.12 86 GLY A N 1
ATOM 701 C CA . GLY A 1 86 ? 0.018 -0.245 -19.724 1.00 64.12 86 GLY A CA 1
ATOM 702 C C . GLY A 1 86 ? -0.642 -0.874 -18.498 1.00 64.12 86 GLY A C 1
ATOM 703 O O . GLY A 1 86 ? -1.014 -0.133 -17.583 1.00 64.12 86 GLY A O 1
ATOM 704 N N . ASP A 1 87 ? -0.798 -2.201 -18.468 1.00 69.75 87 ASP A N 1
ATOM 705 C CA . ASP A 1 87 ? -1.232 -2.920 -17.275 1.00 69.75 87 ASP A CA 1
ATOM 706 C C . ASP A 1 87 ? -0.032 -3.095 -16.344 1.00 69.75 87 ASP A C 1
ATOM 708 O O . ASP A 1 87 ? 0.939 -3.797 -16.635 1.00 69.75 87 ASP A O 1
ATOM 712 N N . CYS A 1 88 ? -0.072 -2.369 -15.235 1.00 73.69 88 CYS A N 1
ATOM 713 C CA . CYS A 1 88 ? 1.012 -2.311 -14.274 1.00 73.69 88 CYS A CA 1
ATOM 714 C C . CYS A 1 88 ? 0.760 -3.295 -13.142 1.00 73.69 88 CYS A C 1
ATOM 716 O O . CYS A 1 88 ? -0.306 -3.270 -12.516 1.00 73.69 88 CYS A O 1
ATOM 718 N N . GLU A 1 89 ? 1.765 -4.101 -12.784 1.00 76.44 89 GLU A N 1
ATOM 719 C CA . GLU A 1 89 ? 1.649 -4.873 -11.551 1.00 76.44 89 GLU A CA 1
ATOM 720 C C . GLU A 1 89 ? 1.534 -3.884 -10.381 1.00 76.44 89 GLU A C 1
ATOM 722 O O . GLU A 1 89 ? 2.355 -2.994 -10.169 1.00 76.44 89 GLU A O 1
ATOM 727 N N . HIS A 1 90 ? 0.477 -4.000 -9.594 1.00 80.75 90 HIS A N 1
ATOM 728 C CA . HIS A 1 90 ? 0.325 -3.201 -8.393 1.00 80.75 90 HIS A CA 1
ATOM 729 C C . HIS A 1 90 ? 0.043 -4.112 -7.221 1.00 80.75 90 HIS A C 1
ATOM 731 O O . HIS A 1 90 ? -0.655 -5.124 -7.312 1.00 80.75 90 HIS A O 1
ATOM 737 N N . VAL A 1 91 ? 0.641 -3.753 -6.093 1.00 89.00 91 VAL A N 1
ATOM 738 C CA . VAL A 1 91 ? 0.599 -4.571 -4.893 1.00 89.00 91 VAL A CA 1
ATOM 739 C C . VAL A 1 91 ? 0.083 -3.733 -3.747 1.00 89.00 91 VAL A C 1
ATOM 741 O O . VAL A 1 91 ? 0.373 -2.541 -3.614 1.00 89.00 91 VAL A O 1
ATOM 744 N N . TRP A 1 92 ? -0.679 -4.388 -2.888 1.00 94.50 92 TRP A N 1
ATOM 745 C CA . TRP A 1 92 ? -1.153 -3.783 -1.664 1.00 94.50 92 TRP A CA 1
ATOM 746 C C . TRP A 1 92 ? -0.027 -3.762 -0.638 1.00 94.50 92 TRP A C 1
ATOM 748 O O . TRP A 1 92 ? 0.578 -4.797 -0.344 1.00 94.50 92 TRP A O 1
ATOM 758 N N . LEU A 1 93 ? 0.234 -2.591 -0.065 1.00 95.38 93 LEU A N 1
ATOM 759 C CA . LEU A 1 93 ? 1.247 -2.414 0.973 1.00 95.38 93 LEU A CA 1
ATOM 760 C C . LEU A 1 93 ? 0.624 -1.860 2.251 1.00 95.38 93 LEU A C 1
ATOM 762 O O . LEU A 1 93 ? -0.414 -1.200 2.215 1.00 95.38 93 LEU A O 1
ATOM 766 N N . THR A 1 94 ? 1.272 -2.066 3.393 1.00 95.81 94 THR A N 1
ATOM 767 C CA . THR A 1 94 ? 0.939 -1.341 4.623 1.00 95.81 94 THR A CA 1
ATOM 768 C C . THR A 1 94 ? 2.154 -1.137 5.528 1.00 95.81 94 THR A C 1
ATOM 770 O O . THR A 1 94 ? 3.120 -1.883 5.462 1.00 95.81 94 THR A O 1
ATOM 773 N N . ASP A 1 95 ? 2.142 -0.077 6.341 1.00 93.69 95 ASP A N 1
ATOM 774 C CA . ASP A 1 95 ? 3.110 0.163 7.431 1.00 93.69 95 ASP A CA 1
ATOM 775 C C . ASP A 1 95 ? 2.579 -0.316 8.807 1.00 93.69 95 ASP A C 1
ATOM 777 O O . ASP A 1 95 ? 3.141 -0.012 9.869 1.00 93.69 95 ASP A O 1
ATOM 781 N N . GLY A 1 96 ? 1.432 -1.003 8.792 1.00 93.06 96 GLY A N 1
ATOM 782 C CA . GLY A 1 96 ? 0.636 -1.409 9.949 1.00 93.06 96 GLY A CA 1
ATOM 783 C C . GLY A 1 96 ? -0.398 -0.396 10.421 1.00 93.06 96 GLY A C 1
ATOM 784 O O . GLY A 1 96 ? -1.184 -0.713 11.312 1.00 93.06 96 GLY A O 1
ATOM 785 N N . ARG A 1 97 ? -0.440 0.805 9.838 1.00 93.88 97 ARG A N 1
ATOM 786 C CA . ARG A 1 97 ? -1.455 1.829 10.144 1.00 93.88 97 ARG A CA 1
ATOM 787 C C . ARG A 1 97 ? -2.220 2.263 8.902 1.00 93.88 97 ARG A C 1
ATOM 789 O O . ARG A 1 97 ? -3.433 2.431 8.961 1.00 93.88 97 ARG A O 1
ATOM 796 N N . SER A 1 98 ? -1.507 2.436 7.800 1.00 96.12 98 SER A N 1
ATOM 797 C CA . SER A 1 98 ? -2.017 2.876 6.507 1.00 96.12 98 SER A CA 1
ATOM 798 C C . SER A 1 98 ? -1.932 1.739 5.507 1.00 96.12 98 SER A C 1
ATOM 800 O O . SER A 1 98 ? -0.987 0.958 5.562 1.00 96.12 98 SER A O 1
ATOM 802 N N . VAL A 1 99 ? -2.877 1.672 4.574 1.00 97.44 99 VAL A N 1
ATOM 803 C CA . VAL A 1 99 ? -2.798 0.798 3.396 1.00 97.44 99 VAL A CA 1
ATOM 804 C C . VAL A 1 99 ? -2.450 1.652 2.187 1.00 97.44 99 VAL A C 1
ATOM 806 O O . VAL A 1 99 ? -2.906 2.792 2.094 1.00 97.44 99 VAL A O 1
ATOM 809 N N . LEU A 1 100 ? -1.620 1.133 1.291 1.00 96.56 100 LEU A N 1
ATOM 810 C CA . LEU A 1 100 ? -1.185 1.823 0.090 1.00 96.56 100 LEU A C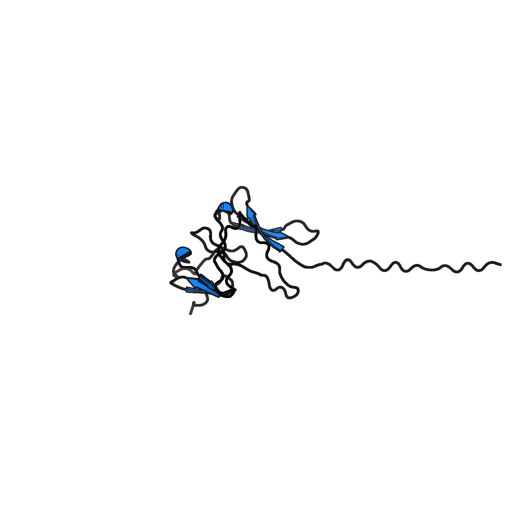A 1
ATOM 811 C C . LEU A 1 100 ? -1.466 0.992 -1.159 1.00 96.56 100 LEU A C 1
ATOM 813 O O . LEU A 1 100 ? -1.427 -0.239 -1.120 1.00 96.56 100 LEU A O 1
ATOM 817 N N . TRP A 1 101 ? -1.695 1.706 -2.257 1.00 94.94 101 TRP A N 1
ATOM 818 C CA . TRP A 1 101 ? -1.844 1.175 -3.607 1.00 94.94 101 TRP A CA 1
ATOM 819 C C . TRP A 1 101 ? -1.252 2.167 -4.610 1.00 94.94 101 TRP A C 1
ATOM 821 O O . TRP A 1 101 ? -1.610 3.346 -4.570 1.00 94.94 101 TRP A O 1
ATOM 831 N N . SER A 1 102 ? -0.339 1.712 -5.475 1.00 91.69 102 SER A N 1
ATOM 832 C CA . SER A 1 102 ? 0.284 2.506 -6.553 1.00 91.69 102 SER A CA 1
ATOM 833 C C . SER A 1 102 ? 0.667 3.941 -6.138 1.00 91.69 102 SER A C 1
ATOM 835 O O . SER A 1 102 ? 0.169 4.936 -6.673 1.00 91.69 102 SER A O 1
ATOM 837 N N . GLY A 1 103 ? 1.508 4.063 -5.112 1.00 93.31 103 GLY A N 1
ATOM 838 C CA . GLY A 1 103 ? 2.004 5.350 -4.614 1.00 93.31 103 GLY A CA 1
ATOM 839 C C . GLY A 1 103 ? 1.014 6.178 -3.793 1.00 93.31 103 GL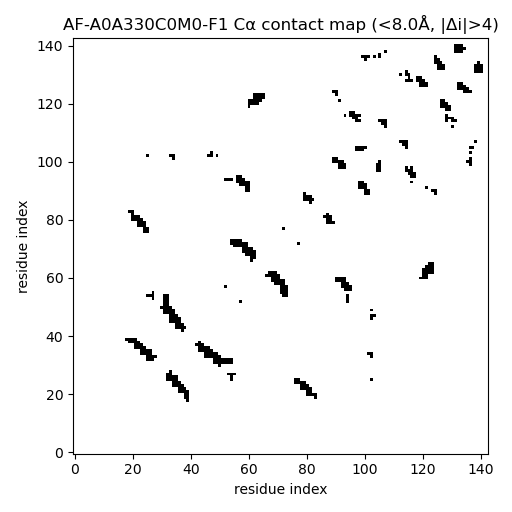Y A C 1
ATOM 840 O O . GLY A 1 103 ? 1.379 7.248 -3.317 1.00 93.31 103 GLY A O 1
ATOM 841 N N . LYS A 1 104 ? -0.217 5.703 -3.570 1.00 95.00 104 LYS A N 1
ATOM 842 C CA . LYS A 1 104 ? -1.257 6.437 -2.832 1.00 95.00 104 LYS A CA 1
ATOM 843 C C . LYS A 1 104 ? -1.600 5.764 -1.515 1.00 95.00 104 LYS A C 1
ATOM 845 O O . LYS A 1 104 ? -1.652 4.542 -1.421 1.00 95.00 104 LYS A O 1
ATOM 850 N N . VAL A 1 105 ? -1.902 6.576 -0.503 1.00 96.31 105 VAL A N 1
ATOM 851 C CA . VAL A 1 105 ? -2.466 6.099 0.765 1.00 96.31 105 VAL A CA 1
ATOM 852 C C . VAL A 1 105 ? -3.985 5.967 0.648 1.00 96.31 105 VAL A C 1
ATOM 854 O O . VAL A 1 105 ? -4.684 6.965 0.472 1.00 96.31 105 VAL A O 1
ATOM 857 N N . LEU A 1 106 ? -4.460 4.741 0.852 1.00 95.88 106 LEU A N 1
ATOM 858 C CA . LEU A 1 106 ? -5.674 4.365 1.571 1.00 95.88 106 LEU A CA 1
ATOM 859 C C . LEU A 1 106 ? -6.546 5.459 2.197 1.00 95.88 106 LEU A C 1
ATOM 861 O O . LEU A 1 106 ? -6.365 5.709 3.390 1.00 95.88 106 LEU A O 1
ATOM 865 N N . LYS A 1 107 ? -7.522 6.065 1.505 1.00 93.75 107 LYS A N 1
ATOM 866 C CA . LYS A 1 107 ? -8.477 6.987 2.158 1.00 93.75 107 LYS A CA 1
ATOM 867 C C . LYS A 1 107 ? -9.917 6.738 1.726 1.00 93.75 107 LYS A C 1
ATOM 869 O O . LYS A 1 107 ? -10.259 6.891 0.561 1.00 93.75 107 LYS A O 1
ATOM 874 N N . ASN A 1 108 ? -10.763 6.431 2.708 1.00 93.25 108 ASN A N 1
ATOM 875 C CA . ASN A 1 108 ? -12.207 6.349 2.510 1.00 93.25 108 ASN A CA 1
ATOM 876 C C . ASN A 1 108 ? -12.853 7.744 2.533 1.00 93.25 108 ASN A C 1
ATOM 878 O O . ASN A 1 108 ? -12.323 8.643 3.200 1.00 93.25 108 ASN A O 1
ATOM 882 N N . PRO A 1 109 ? -14.002 7.927 1.853 1.00 91.00 109 PRO A N 1
ATOM 883 C CA . PRO A 1 109 ? -14.720 9.195 1.844 1.00 91.00 109 PRO A CA 1
ATOM 884 C C . PRO A 1 109 ? -15.101 9.695 3.248 1.00 91.00 109 PRO A C 1
ATOM 886 O O . PRO A 1 109 ? -15.264 8.895 4.178 1.00 91.00 109 PRO A O 1
ATOM 889 N N . PRO A 1 110 ? -15.308 11.014 3.421 1.00 90.75 110 PRO A N 1
ATOM 890 C CA . PRO A 1 110 ? -15.810 11.571 4.672 1.00 90.75 110 PRO A CA 1
ATOM 891 C C . PRO A 1 110 ? -17.102 10.883 5.133 1.00 90.75 110 PRO A C 1
ATOM 893 O O . PRO A 1 110 ? -17.995 10.605 4.338 1.00 90.75 110 PRO A O 1
ATOM 896 N N . GLY A 1 111 ? -17.201 10.600 6.432 1.00 91.44 111 GLY A N 1
ATOM 897 C CA . GLY A 1 111 ? -18.355 9.909 7.019 1.00 91.44 111 GLY A CA 1
ATOM 898 C C . GLY A 1 111 ? -18.328 8.382 6.884 1.00 91.44 111 GLY A C 1
ATOM 899 O O . GLY A 1 111 ? -19.096 7.707 7.569 1.00 91.44 111 GLY A O 1
ATOM 900 N N . LYS A 1 112 ? -17.420 7.814 6.081 1.00 92.56 112 LYS A N 1
ATOM 901 C CA . LYS A 1 112 ? -17.188 6.367 6.033 1.00 92.56 112 LYS A CA 1
ATOM 902 C C . LYS A 1 112 ? -16.155 5.948 7.085 1.00 92.56 112 LYS A C 1
ATOM 904 O O . LYS A 1 112 ? -15.313 6.751 7.501 1.00 92.56 112 LYS A O 1
ATOM 909 N N . PRO A 1 113 ? -16.188 4.684 7.536 1.00 91.69 113 PRO A N 1
ATOM 910 C CA . PRO A 1 113 ? -15.127 4.139 8.367 1.00 91.69 113 PRO A CA 1
ATOM 911 C C . PRO A 1 113 ? -13.739 4.322 7.751 1.00 91.69 113 PRO A C 1
ATOM 913 O O . PRO A 1 113 ? -13.570 4.156 6.545 1.00 91.69 113 PRO A O 1
ATOM 916 N N . LYS A 1 114 ? -12.733 4.595 8.588 1.00 94.06 114 LYS A N 1
ATOM 917 C CA . LYS A 1 114 ? -11.330 4.547 8.159 1.00 94.06 114 LYS A CA 1
ATOM 918 C C . LYS A 1 114 ? -10.970 3.138 7.681 1.00 94.06 114 LYS A C 1
ATOM 920 O O . LYS A 1 114 ? -11.514 2.166 8.206 1.00 94.06 114 LYS A O 1
ATOM 925 N N . VAL A 1 115 ? -10.036 3.073 6.735 1.00 96.62 115 VAL A N 1
ATOM 926 C CA . VAL A 1 115 ? -9.444 1.818 6.261 1.00 96.62 115 VAL A CA 1
ATOM 927 C C . VAL A 1 115 ? -8.808 1.096 7.443 1.00 96.62 115 VAL A C 1
ATOM 929 O O . VAL A 1 115 ? -8.052 1.700 8.208 1.00 96.62 115 VAL A O 1
ATOM 932 N N . ASP A 1 116 ? -9.131 -0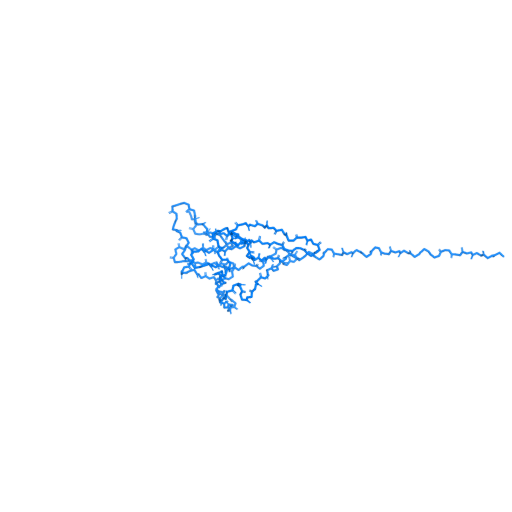.179 7.613 1.00 96.31 116 ASP A N 1
ATOM 933 C CA . ASP A 1 116 ? -8.642 -0.978 8.735 1.00 96.31 116 ASP A CA 1
ATOM 934 C C . ASP A 1 116 ? -7.491 -1.882 8.291 1.00 96.31 116 ASP A C 1
ATOM 936 O O . ASP A 1 116 ? -7.698 -3.038 7.934 1.00 96.31 116 ASP A O 1
ATOM 940 N N . ALA A 1 117 ? -6.264 -1.354 8.340 1.00 95.88 117 ALA A N 1
ATOM 941 C CA . ALA A 1 117 ? -5.062 -2.062 7.888 1.00 95.88 117 ALA A CA 1
ATOM 942 C C . ALA A 1 117 ? -4.876 -3.446 8.545 1.00 95.88 117 ALA A C 1
ATOM 944 O O . ALA A 1 117 ? -4.384 -4.368 7.907 1.00 95.88 117 ALA A O 1
ATOM 945 N N . ALA A 1 118 ? -5.300 -3.606 9.804 1.00 94.94 118 ALA A N 1
ATOM 946 C CA . ALA A 1 118 ? -5.150 -4.853 10.553 1.00 94.94 118 ALA A CA 1
ATOM 947 C C . ALA A 1 118 ? -6.037 -6.005 10.042 1.00 94.94 118 ALA A C 1
ATOM 949 O O . ALA A 1 118 ? -5.674 -7.164 10.222 1.00 94.94 118 ALA A O 1
ATOM 950 N N . SER A 1 119 ? -7.192 -5.708 9.436 1.00 96.44 119 SER A N 1
ATOM 951 C CA . SER A 1 119 ? -8.083 -6.719 8.841 1.00 96.44 119 SER A CA 1
ATOM 952 C C . SER A 1 119 ? -8.012 -6.767 7.317 1.00 96.44 119 SER A C 1
ATOM 954 O O . SER A 1 119 ? -8.794 -7.488 6.700 1.00 96.44 119 SER A O 1
ATOM 956 N N . PHE A 1 120 ? -7.102 -6.003 6.710 1.00 97.62 120 PHE A N 1
ATOM 957 C CA . PHE A 1 120 ? -7.032 -5.854 5.265 1.00 97.62 120 PHE A CA 1
ATOM 958 C C . PHE A 1 120 ? -6.513 -7.136 4.601 1.00 97.62 120 PHE A C 1
ATOM 960 O O . PHE A 1 120 ? -5.464 -7.664 4.973 1.00 97.62 120 PHE A O 1
ATOM 967 N N . GLN A 1 121 ? -7.242 -7.626 3.604 1.00 96.38 121 GLN A N 1
ATOM 968 C CA . GLN A 1 121 ? -6.898 -8.804 2.812 1.00 96.38 121 GLN A CA 1
ATOM 969 C C . GLN A 1 121 ? -6.982 -8.477 1.326 1.00 96.38 121 GLN A C 1
ATOM 971 O O . GLN A 1 121 ? -7.891 -7.766 0.899 1.00 96.38 121 GLN A O 1
ATOM 976 N N . ALA A 1 122 ? -6.049 -9.017 0.546 1.00 96.06 122 ALA A N 1
ATOM 977 C CA . ALA A 1 122 ? -5.925 -8.749 -0.880 1.00 96.06 122 ALA A CA 1
ATOM 978 C C . ALA A 1 122 ? -6.083 -10.018 -1.730 1.00 96.06 122 ALA A C 1
ATOM 980 O O . ALA A 1 122 ? -5.614 -11.098 -1.368 1.00 96.06 122 ALA A O 1
ATOM 981 N N . PHE A 1 123 ? -6.710 -9.848 -2.891 1.00 94.12 123 PHE A N 1
ATOM 982 C CA . PHE A 1 123 ? -6.953 -10.847 -3.928 1.00 94.12 123 PHE A CA 1
ATOM 983 C C . PHE A 1 123 ? -6.731 -10.185 -5.302 1.00 94.12 123 PHE A C 1
ATOM 985 O O . PHE A 1 123 ? -7.672 -9.743 -5.962 1.00 94.12 123 PHE A O 1
ATOM 992 N N . GLY A 1 124 ? -5.471 -10.071 -5.726 1.00 91.50 124 GLY A N 1
ATOM 993 C CA . GLY A 1 124 ? -5.088 -9.273 -6.897 1.00 91.50 124 GLY A CA 1
ATOM 994 C C . GLY A 1 124 ? -5.414 -7.787 -6.708 1.00 91.50 124 GLY A C 1
ATOM 995 O O . GLY A 1 124 ? -5.143 -7.223 -5.649 1.00 91.50 124 GLY A O 1
ATOM 996 N N . ALA A 1 125 ? -6.031 -7.176 -7.722 1.00 92.19 125 ALA A N 1
ATOM 997 C CA . ALA A 1 125 ? -6.528 -5.797 -7.687 1.00 92.19 125 ALA A CA 1
ATOM 998 C C . ALA A 1 125 ? -7.724 -5.589 -6.742 1.00 92.19 125 ALA A C 1
ATOM 1000 O O . ALA A 1 125 ? -8.032 -4.457 -6.371 1.00 92.19 125 ALA A O 1
ATOM 1001 N N . PHE A 1 126 ? -8.398 -6.666 -6.327 1.00 94.88 126 PHE A N 1
ATOM 1002 C CA . PHE A 1 126 ? -9.439 -6.596 -5.309 1.00 94.88 126 PHE A CA 1
ATOM 1003 C C . PHE A 1 126 ? -8.840 -6.705 -3.914 1.00 94.88 126 PHE A C 1
ATOM 1005 O O . PHE A 1 126 ? -7.894 -7.454 -3.667 1.00 94.88 126 PHE A O 1
ATOM 1012 N N . ALA A 1 127 ? -9.449 -6.010 -2.966 1.00 96.69 127 ALA A N 1
ATOM 1013 C CA . ALA A 1 127 ? -9.146 -6.168 -1.558 1.00 96.69 127 ALA A CA 1
ATOM 1014 C C . ALA A 1 127 ? -10.362 -5.856 -0.691 1.00 96.69 127 ALA A C 1
ATOM 1016 O O . ALA A 1 127 ? -11.361 -5.310 -1.154 1.00 96.69 127 ALA A O 1
ATOM 1017 N N . ALA A 1 128 ? -10.287 -6.196 0.586 1.00 97.06 128 ALA A N 1
ATOM 1018 C CA . ALA A 1 128 ? -11.311 -5.852 1.556 1.00 97.06 128 ALA A CA 1
ATOM 1019 C C . ALA A 1 128 ? -10.691 -5.617 2.929 1.00 97.06 128 ALA A C 1
ATOM 1021 O O . ALA A 1 128 ? -9.682 -6.222 3.282 1.00 97.06 128 ALA A O 1
ATOM 1022 N N . ASP A 1 129 ? -11.342 -4.774 3.720 1.00 97.00 129 ASP A N 1
ATOM 1023 C CA . ASP A 1 129 ? -11.195 -4.785 5.172 1.00 97.00 129 ASP A CA 1
ATOM 1024 C C . ASP A 1 129 ? -12.518 -5.211 5.812 1.00 97.00 129 ASP A C 1
ATOM 1026 O O . ASP A 1 129 ? -13.513 -5.457 5.126 1.00 97.00 129 ASP A O 1
ATOM 1030 N N . LYS A 1 130 ? -12.575 -5.271 7.145 1.00 95.81 130 LYS A N 1
ATOM 1031 C CA . LYS A 1 130 ? -13.796 -5.673 7.866 1.00 95.81 130 LYS A CA 1
ATOM 1032 C C . LYS A 1 130 ? -15.036 -4.793 7.607 1.00 95.81 130 LYS A C 1
ATOM 1034 O O . LYS A 1 130 ? -16.079 -5.057 8.204 1.00 95.81 130 LYS A O 1
ATOM 1039 N N . ARG A 1 131 ? -14.937 -3.702 6.835 1.00 93.56 131 ARG A N 1
ATOM 1040 C CA . ARG A 1 131 ? -16.008 -2.710 6.622 1.00 93.56 131 ARG A CA 1
ATOM 1041 C C . ARG A 1 131 ? -16.250 -2.324 5.163 1.00 93.56 131 ARG A C 1
ATOM 1043 O O . ARG A 1 131 ? -17.191 -1.563 4.933 1.00 93.56 131 ARG A O 1
ATOM 1050 N N . SER A 1 132 ? -15.393 -2.724 4.226 1.00 95.31 132 SER A N 1
ATOM 1051 C CA . SER A 1 132 ? -15.407 -2.174 2.863 1.00 95.31 132 SER A CA 1
ATOM 1052 C C . SER A 1 132 ? -14.708 -3.090 1.866 1.00 95.31 132 SER A C 1
ATOM 1054 O O . SER A 1 132 ? -13.818 -3.855 2.240 1.00 95.31 132 SER A O 1
ATOM 1056 N N . ILE A 1 133 ? -15.070 -2.944 0.592 1.00 95.94 133 ILE A N 1
ATOM 1057 C CA . ILE A 1 133 ? -14.432 -3.627 -0.538 1.00 95.94 133 ILE A CA 1
ATOM 1058 C C . ILE A 1 133 ? -13.724 -2.586 -1.399 1.00 95.94 133 ILE A C 1
ATOM 1060 O O . ILE A 1 133 ? -14.254 -1.498 -1.643 1.00 95.94 133 ILE A O 1
ATO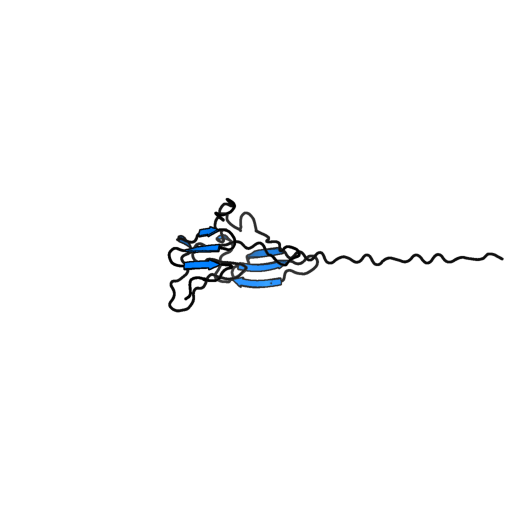M 1064 N N . TYR A 1 134 ? -12.542 -2.939 -1.883 1.00 96.38 134 TYR A N 1
ATOM 1065 C CA . TYR A 1 134 ? -11.668 -2.091 -2.669 1.00 96.38 134 TYR A CA 1
ATOM 1066 C C . TYR A 1 134 ? -11.320 -2.749 -4.008 1.00 96.38 134 TYR A C 1
ATOM 1068 O O . TYR A 1 134 ? -11.162 -3.967 -4.083 1.00 96.38 134 TYR A O 1
ATOM 1076 N N . PHE A 1 135 ? -11.175 -1.928 -5.042 1.00 94.56 135 PHE A N 1
ATOM 1077 C CA . PHE A 1 135 ? -10.647 -2.289 -6.355 1.00 94.56 135 PHE A CA 1
ATOM 1078 C C . PHE A 1 135 ? -9.719 -1.164 -6.816 1.00 94.56 135 PHE A C 1
ATOM 1080 O O . PHE A 1 135 ? -10.094 0.005 -6.716 1.00 94.56 135 PHE A O 1
ATOM 1087 N N . ASP A 1 136 ? -8.500 -1.494 -7.238 1.00 92.56 136 ASP A N 1
ATOM 1088 C CA . ASP A 1 136 ? -7.490 -0.526 -7.698 1.00 92.56 136 ASP A CA 1
ATOM 1089 C C . ASP A 1 136 ? -7.296 0.677 -6.761 1.00 92.56 136 ASP A C 1
ATOM 1091 O O . ASP A 1 136 ? -7.297 1.847 -7.155 1.00 92.56 136 ASP A O 1
ATOM 1095 N N . GLY A 1 137 ? -7.162 0.391 -5.464 1.00 93.50 137 GLY A N 1
ATOM 1096 C CA . GLY A 1 137 ? -6.956 1.415 -4.439 1.00 93.50 137 GLY A CA 1
ATOM 1097 C C . GLY A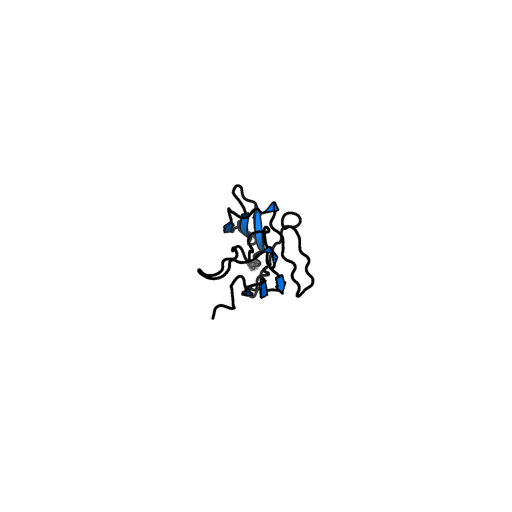 1 137 ? -8.191 2.262 -4.115 1.00 93.50 137 GLY A C 1
ATOM 1098 O O . GLY A 1 137 ? -8.085 3.195 -3.317 1.00 93.50 137 GLY A O 1
ATOM 1099 N N . GLN A 1 138 ? -9.356 1.959 -4.691 1.00 93.44 138 GLN A N 1
ATOM 1100 C CA . GLN A 1 138 ? -10.594 2.713 -4.497 1.00 93.44 138 GLN A CA 1
ATOM 1101 C C . GLN A 1 138 ? -11.647 1.875 -3.788 1.00 93.44 138 GLN A C 1
ATOM 1103 O O . GLN A 1 138 ? -11.799 0.689 -4.058 1.00 93.44 138 GLN A O 1
ATOM 1108 N N . ARG A 1 139 ? -12.398 2.503 -2.880 1.00 94.31 139 ARG A N 1
ATOM 1109 C CA . ARG A 1 139 ? -13.580 1.897 -2.262 1.00 94.31 139 ARG A CA 1
ATOM 1110 C C . ARG A 1 139 ? -14.666 1.694 -3.327 1.00 94.31 139 ARG A C 1
ATOM 1112 O O . ARG A 1 139 ? -14.876 2.569 -4.158 1.00 94.31 139 ARG A O 1
ATOM 1119 N N . THR A 1 140 ? -15.351 0.553 -3.300 1.00 93.38 140 THR A N 1
ATOM 1120 C CA . THR A 1 140 ? -16.317 0.148 -4.348 1.00 93.38 140 THR A CA 1
ATOM 1121 C C . THR A 1 140 ? -17.744 -0.045 -3.847 1.00 93.38 140 THR A C 1
ATOM 1123 O O . THR A 1 140 ? -18.677 -0.126 -4.640 1.00 93.38 140 THR A O 1
ATOM 1126 N N . ASP A 1 141 ? -17.943 -0.104 -2.533 1.00 84.75 141 ASP A N 1
ATOM 1127 C CA . ASP A 1 141 ? -19.243 -0.321 -1.893 1.00 84.75 141 ASP A CA 1
ATOM 1128 C C . ASP A 1 141 ? -19.955 0.993 -1.518 1.00 84.75 141 ASP A C 1
ATOM 1130 O O . ASP A 1 141 ? -20.892 1.008 -0.715 1.00 84.75 141 ASP A O 1
ATOM 1134 N N . ASP A 1 142 ? -19.525 2.107 -2.110 1.00 75.00 142 ASP A N 1
ATOM 1135 C CA . ASP A 1 142 ? -20.206 3.392 -2.021 1.00 75.00 142 ASP A CA 1
ATOM 1136 C C . ASP A 1 142 ? -21.410 3.407 -2.973 1.00 75.00 142 ASP A C 1
ATOM 1138 O O . ASP A 1 142 ? -21.306 3.756 -4.146 1.00 75.00 142 ASP A O 1
ATOM 1142 N N . ARG A 1 143 ? -22.562 2.975 -2.452 1.00 61.25 143 ARG A N 1
ATOM 1143 C CA . ARG A 1 143 ? -23.879 3.328 -3.000 1.00 61.25 143 ARG A CA 1
ATOM 1144 C C . ARG A 1 143 ? -24.338 4.690 -2.501 1.00 61.25 143 ARG A C 1
ATOM 1146 O O . ARG A 1 143 ? -24.051 5.005 -1.320 1.00 61.25 143 ARG A O 1
#

Solvent-accessible surface area (backbone atoms only — not comparable to full-atom values): 8610 Å² total; per-residue (Å²): 137,87,86,84,79,80,82,81,79,80,76,72,76,80,74,74,70,80,70,79,48,45,36,34,34,69,44,77,48,102,66,22,22,32,20,33,40,38,41,79,94,57,74,72,42,79,78,30,83,36,58,91,39,54,41,87,52,26,24,39,54,37,28,67,71,77,75,42,74,60,45,53,36,69,83,55,70,60,70,26,53,31,50,95,86,68,60,54,61,66,63,50,32,30,59,76,64,49,36,32,34,84,68,38,73,59,74,58,60,90,94,53,71,74,68,45,43,88,57,52,46,34,44,67,62,34,33,34,33,91,86,50,40,31,46,79,73,34,80,66,75,81,125

Foldseek 3Di:
DDDDDDDDPPPDPPPPPQPPKWWWWWDDDPQAIFIWIDGPPDDIDTPEDDRVHHLQLKKFAQAPQVRRDIDRCVVPTDIWIADPVRNIQWTWIDSQQWIDIRRDTQDDDPPADGDHSVQWHHHGQWIDGPGFIGGRSDTDPPD

Radius of gyration: 22.41 Å; Cα contacts (8 Å, |Δi|>4): 272; chains: 1; bounding box: 63×30×79 Å

Secondary structure (DSSP, 8-state):
---------------------EEEEEEEETTEEEEEEEETTS--EEEEEETT--GGG-EEPPBTTTTBPPEETTTSPPEE-B-TT--B----EESSS-EEETTEE--PPTTSPPP-GGG-EEETTEEEETTEEEETTEE----

Sequence (143 aa):
MVKRSWLLIAALPLSISPSWGADFYYRQQEKGTVYVVEQKGEKDEILSELPDINFSRLWRIANLANKQDSRLLSDFPDKFDCDDEGDCEHVWLTDGRSVLWSGKVLKNPPGKPKVDAASFQAFGAFAADKRSIYFDGQRTDDR

Organism: Escherichia coli (NCBI:txid562)

pLDDT: mean 83.06, std 16.5, range [39.91, 97.62]